Protein AF-A0A3C0S4M9-F1 (afdb_monomer_lite)

Secondary structure (DSSP, 8-state):
--HHHHHIIIIIHHIIIIISB-TTTSSB-S-B-TTS-B-TTS---HHHHHHHHHH-

pLDDT: mean 95.97, std 5.71, range [58.22, 98.5]

Sequence (56 aa):
MNRFREILENNILPFWSEKMVDLEFGGFYGKMDGHNHLVPYASKGAVMHARILWTF

Radius of gyration: 12.4 Å; chains: 1; bounding box: 35×25×28 Å

Foldseek 3Di:
DCPVVCCVVPPVVCCFVPLFAQPPPGQGQCDADPVSRGPRPDDNDPVVSVVVVVVD

Structure (mmCIF, N/CA/C/O backbone):
data_AF-A0A3C0S4M9-F1
#
_entry.id   AF-A0A3C0S4M9-F1
#
loop_
_atom_site.group_PDB
_atom_site.id
_atom_site.type_symbol
_atom_site.label_atom_id
_atom_site.label_alt_id
_atom_site.label_comp_id
_atom_site.label_asym_id
_atom_site.label_entity_id
_atom_site.label_seq_id
_atom_site.pdbx_PDB_ins_code
_atom_site.Cartn_x
_atom_site.Cartn_y
_atom_site.Cartn_z
_atom_site.occupancy
_atom_site.B_iso_or_equiv
_atom_site.auth_seq_id
_atom_site.auth_comp_id
_atom_site.auth_asym_id
_atom_site.auth_atom_id
_atom_site.pdbx_PDB_model_num
ATOM 1 N N . MET A 1 1 ? -23.076 -0.319 15.922 1.00 58.22 1 MET A N 1
ATOM 2 C CA . MET A 1 1 ? -22.616 0.751 15.007 1.00 58.22 1 MET A CA 1
ATOM 3 C C . MET A 1 1 ? -21.087 0.836 14.862 1.00 58.2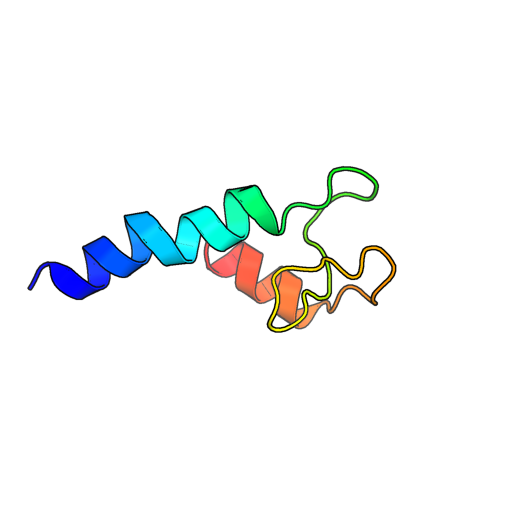2 1 MET A C 1
ATOM 5 O O . MET A 1 1 ? -20.644 1.421 13.890 1.00 58.22 1 MET A O 1
ATOM 9 N N . ASN A 1 2 ? -20.278 0.197 15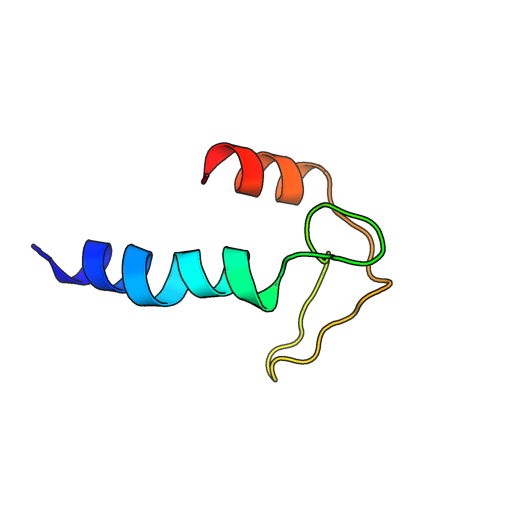.727 1.00 79.94 2 ASN A N 1
ATOM 10 C CA . ASN A 1 2 ? -18.808 0.364 15.730 1.00 79.94 2 ASN A CA 1
ATOM 11 C C . ASN A 1 2 ? -17.985 -0.686 14.959 1.00 79.94 2 ASN A C 1
ATOM 13 O O . ASN A 1 2 ? -16.833 -0.422 14.645 1.00 79.94 2 ASN A O 1
ATOM 17 N N . ARG A 1 3 ? -18.551 -1.847 14.599 1.00 93.31 3 ARG A N 1
ATOM 18 C CA . ARG A 1 3 ? -17.773 -2.969 14.034 1.00 93.31 3 ARG A CA 1
ATOM 19 C C . ARG A 1 3 ? -17.096 -2.656 12.694 1.00 93.31 3 ARG A C 1
ATOM 21 O O . ARG A 1 3 ? -15.979 -3.089 12.459 1.00 93.31 3 ARG A O 1
ATOM 28 N N . PHE A 1 4 ? -17.758 -1.916 11.802 1.00 96.25 4 PHE A N 1
ATOM 29 C CA . PHE A 1 4 ? -17.161 -1.565 10.506 1.00 96.25 4 PHE A CA 1
ATOM 30 C C . PHE A 1 4 ? -15.989 -0.601 10.659 1.00 96.25 4 PHE A C 1
ATOM 32 O O . PHE A 1 4 ? -14.967 -0.780 10.006 1.00 96.25 4 PHE A O 1
ATOM 39 N N . ARG A 1 5 ? -16.125 0.380 11.555 1.00 96.94 5 ARG A N 1
ATOM 40 C CA . ARG A 1 5 ? -15.052 1.316 11.878 1.00 96.94 5 ARG A CA 1
ATOM 41 C C . ARG A 1 5 ? -13.866 0.594 12.516 1.00 96.94 5 ARG A C 1
ATOM 43 O O . ARG A 1 5 ? -12.742 0.800 12.091 1.00 96.94 5 ARG A O 1
ATOM 50 N N . GLU A 1 6 ? -14.135 -0.320 13.443 1.00 97.62 6 GLU A N 1
ATOM 51 C CA . GLU A 1 6 ? -13.109 -1.143 14.087 1.00 97.62 6 GLU A CA 1
ATOM 52 C C . GLU A 1 6 ? -12.340 -2.014 13.082 1.00 97.62 6 GLU A C 1
ATOM 54 O O . GLU A 1 6 ? -11.116 -2.064 13.130 1.00 97.62 6 GLU A O 1
ATOM 59 N N . ILE A 1 7 ? -13.033 -2.663 12.138 1.00 98.06 7 ILE A N 1
ATOM 60 C CA . ILE A 1 7 ? -12.383 -3.451 11.077 1.00 98.06 7 ILE A CA 1
ATOM 61 C C . ILE A 1 7 ? -11.574 -2.546 10.138 1.00 98.06 7 ILE A C 1
ATOM 63 O O . ILE A 1 7 ? -10.490 -2.927 9.699 1.00 98.06 7 ILE A O 1
ATOM 67 N N . LEU A 1 8 ? -12.086 -1.357 9.814 1.00 97.56 8 LEU A N 1
ATOM 68 C CA . LEU A 1 8 ? -11.375 -0.413 8.958 1.00 97.56 8 LEU A CA 1
ATOM 69 C C . LEU A 1 8 ? -10.065 0.046 9.614 1.00 97.56 8 LEU A C 1
ATOM 71 O O . LEU A 1 8 ? -9.004 -0.093 9.008 1.00 97.56 8 LEU A O 1
ATOM 75 N N . GLU A 1 9 ? -10.144 0.541 10.849 1.00 97.19 9 GLU A N 1
ATOM 76 C CA . GLU A 1 9 ? -9.024 1.158 11.569 1.00 97.19 9 GLU A CA 1
ATOM 77 C C . GLU A 1 9 ? -8.002 0.128 12.073 1.00 97.19 9 GLU A C 1
ATOM 79 O O . GLU A 1 9 ? -6.812 0.423 12.076 1.00 97.19 9 GLU A O 1
ATOM 84 N N . ASN A 1 10 ? -8.431 -1.087 12.443 1.00 97.50 10 ASN A N 1
ATOM 85 C CA . ASN A 1 10 ? -7.554 -2.084 13.075 1.00 97.50 10 ASN A CA 1
ATOM 86 C C . ASN A 1 10 ? -7.226 -3.300 12.192 1.00 97.50 10 ASN A C 1
ATOM 88 O O . ASN A 1 10 ? -6.569 -4.230 12.655 1.00 97.50 10 ASN A O 1
ATOM 92 N N . ASN A 1 11 ? -7.696 -3.343 10.941 1.00 97.00 11 ASN A N 1
ATOM 93 C CA . ASN A 1 11 ? -7.382 -4.444 10.022 1.00 97.00 11 ASN A CA 1
ATOM 94 C C . ASN A 1 11 ? -7.100 -3.945 8.599 1.00 97.00 11 ASN A C 1
ATOM 96 O O . ASN A 1 11 ? -5.988 -4.107 8.102 1.00 97.00 11 ASN A O 1
ATOM 100 N N . ILE A 1 12 ? -8.072 -3.285 7.957 1.00 98.00 12 ILE A N 1
ATOM 101 C CA . ILE A 1 12 ? -7.954 -2.917 6.536 1.00 98.00 12 ILE A CA 1
ATOM 102 C C . ILE A 1 12 ? -6.865 -1.861 6.314 1.00 98.00 12 ILE A C 1
ATOM 104 O O . ILE A 1 12 ? -5.984 -2.081 5.485 1.00 98.00 12 ILE A O 1
ATOM 108 N N . LEU A 1 13 ? -6.906 -0.726 7.023 1.00 98.31 13 LEU A N 1
ATOM 109 C CA . LEU A 1 13 ? -5.911 0.336 6.831 1.00 98.31 13 LEU A CA 1
ATOM 110 C C . LEU A 1 13 ? -4.497 -0.109 7.250 1.00 98.31 13 LEU A C 1
ATOM 112 O O . LEU A 1 13 ? -3.598 0.052 6.421 1.00 98.31 13 LEU A O 1
ATOM 116 N N . PRO A 1 14 ? -4.293 -0.755 8.422 1.00 98.25 14 PRO A N 1
ATOM 117 C CA . PRO A 1 14 ? -2.980 -1.275 8.812 1.00 98.25 14 PRO A CA 1
ATOM 118 C C . PRO A 1 14 ? -2.386 -2.257 7.801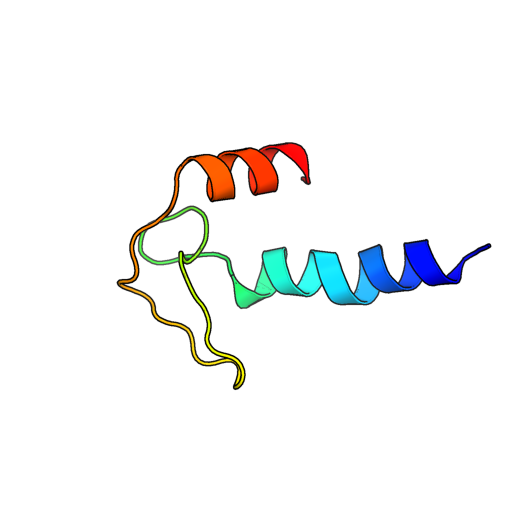 1.00 98.25 14 PRO A C 1
ATOM 120 O O . PRO A 1 14 ? -1.196 -2.195 7.504 1.00 98.25 14 PRO A O 1
ATOM 123 N N . PHE A 1 15 ? -3.204 -3.132 7.199 1.00 97.69 15 PHE A N 1
ATOM 124 C CA . PHE A 1 15 ? -2.725 -4.034 6.149 1.00 97.69 15 PHE A CA 1
ATOM 125 C C . PHE A 1 15 ? -2.066 -3.265 4.995 1.00 97.69 15 PHE A C 1
ATOM 127 O O . PHE A 1 15 ? -0.954 -3.604 4.584 1.00 97.69 15 PHE A O 1
ATOM 134 N N . TRP A 1 16 ? -2.718 -2.215 4.491 1.00 98.00 16 TRP A N 1
ATOM 135 C CA . TRP A 1 16 ? -2.174 -1.433 3.384 1.00 98.00 16 TRP A CA 1
ATOM 136 C C . TRP A 1 16 ? -0.970 -0.589 3.810 1.00 98.00 16 TRP A C 1
ATOM 138 O O . TRP A 1 16 ? 0.050 -0.624 3.123 1.00 98.00 16 TRP A O 1
ATOM 148 N N . SER A 1 17 ? -1.053 0.129 4.934 1.00 97.44 17 SER A N 1
ATOM 149 C CA . SER A 1 17 ? 0.004 1.056 5.364 1.00 97.44 17 SER A CA 1
ATOM 150 C C . SER A 1 17 ? 1.266 0.368 5.886 1.00 97.44 17 SER A C 1
ATOM 152 O O . SER A 1 17 ? 2.333 0.969 5.841 1.00 97.44 17 SER A O 1
ATOM 154 N N . GLU A 1 18 ? 1.167 -0.869 6.380 1.00 96.44 18 GLU A N 1
ATOM 155 C CA . GLU A 1 18 ? 2.309 -1.566 6.988 1.00 96.44 18 GLU A CA 1
ATOM 156 C C . GLU A 1 18 ? 2.872 -2.680 6.104 1.00 96.44 18 GLU A C 1
ATOM 158 O O . GLU A 1 18 ? 4.080 -2.905 6.104 1.00 96.44 18 GLU A O 1
ATOM 163 N N . LYS A 1 19 ? 2.023 -3.394 5.349 1.00 96.69 19 LYS A N 1
ATOM 164 C CA . LYS A 1 19 ? 2.460 -4.585 4.594 1.00 96.69 19 LYS A CA 1
ATOM 165 C C . LYS A 1 19 ? 2.624 -4.352 3.101 1.00 96.69 19 LYS A C 1
ATOM 167 O O . LYS A 1 19 ? 3.343 -5.106 2.452 1.00 96.69 19 LYS A O 1
ATOM 172 N N . MET A 1 20 ? 1.935 -3.355 2.548 1.00 97.81 20 MET A N 1
ATOM 173 C CA . MET A 1 20 ? 1.887 -3.1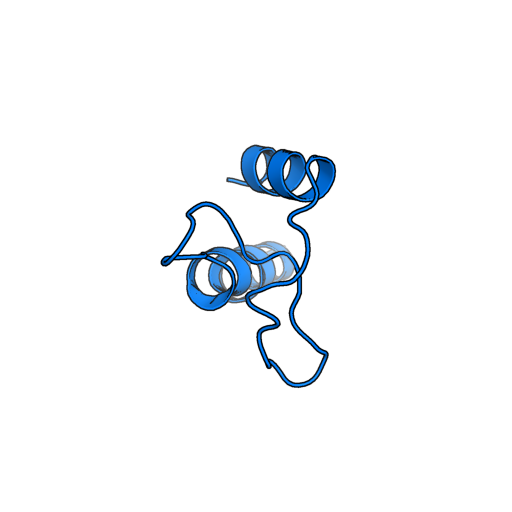38 1.101 1.00 97.81 20 MET A CA 1
ATOM 174 C C . MET A 1 20 ? 2.734 -1.957 0.633 1.00 97.81 20 MET A C 1
ATOM 176 O O . MET A 1 20 ? 2.824 -1.753 -0.574 1.00 97.81 20 MET A O 1
ATOM 180 N N . VAL A 1 21 ? 3.364 -1.199 1.533 1.00 97.56 21 VAL A N 1
ATOM 181 C CA . VAL A 1 21 ? 4.264 -0.099 1.161 1.00 97.56 21 VAL A CA 1
ATOM 182 C C . VAL A 1 21 ? 5.539 -0.662 0.539 1.00 97.56 21 VAL A C 1
ATOM 184 O O . VAL A 1 21 ? 6.230 -1.485 1.138 1.00 97.56 21 VAL A O 1
ATOM 187 N N . ASP A 1 22 ? 5.855 -0.192 -0.663 1.00 97.69 22 ASP A N 1
ATOM 188 C CA . ASP A 1 22 ? 7.089 -0.543 -1.354 1.00 97.69 22 ASP A CA 1
ATOM 189 C C . ASP A 1 22 ? 8.184 0.463 -0.981 1.00 97.69 22 ASP A C 1
ATOM 191 O O . ASP A 1 22 ? 8.184 1.609 -1.437 1.00 97.69 22 ASP A O 1
ATOM 195 N N . LEU A 1 23 ? 9.111 0.025 -0.128 1.00 95.12 23 LEU A N 1
ATOM 196 C CA . LEU A 1 23 ? 10.234 0.834 0.351 1.00 95.12 23 LEU A CA 1
ATOM 197 C C . LEU A 1 23 ? 11.424 0.858 -0.624 1.00 95.12 23 LEU A C 1
ATOM 199 O O . LEU A 1 23 ? 12.324 1.675 -0.444 1.00 95.12 23 LEU A O 1
ATOM 203 N N . GLU A 1 24 ? 11.442 -0.013 -1.637 1.00 95.94 24 GLU A N 1
ATOM 204 C CA . GLU A 1 24 ? 12.535 -0.114 -2.612 1.00 95.94 24 GLU A CA 1
ATOM 205 C C . GLU A 1 24 ? 12.297 0.820 -3.805 1.00 95.94 24 GLU A C 1
ATOM 207 O O . GLU A 1 24 ? 13.181 1.583 -4.194 1.00 95.94 24 GLU A O 1
ATOM 212 N N . PHE A 1 25 ? 11.077 0.811 -4.354 1.00 95.69 25 PHE A N 1
ATOM 213 C CA . PHE A 1 25 ? 10.720 1.571 -5.559 1.00 95.69 25 PHE A CA 1
ATOM 214 C C . PHE A 1 25 ? 9.608 2.605 -5.333 1.00 95.69 25 PHE A C 1
ATOM 216 O O . PHE A 1 25 ? 9.126 3.210 -6.295 1.00 95.69 25 PHE A O 1
ATOM 223 N N . GLY A 1 26 ? 9.176 2.797 -4.084 1.00 95.00 26 GLY A N 1
ATOM 224 C CA . GLY A 1 26 ? 8.153 3.768 -3.700 1.00 95.00 26 GLY A CA 1
ATOM 225 C C . GLY A 1 26 ? 6.722 3.356 -4.064 1.00 95.00 26 GLY A C 1
ATOM 226 O O . GLY A 1 26 ? 6.473 2.495 -4.912 1.00 95.00 26 GLY A O 1
ATOM 227 N N . GLY A 1 27 ? 5.743 4.005 -3.434 1.00 96.19 27 GLY A N 1
ATOM 228 C CA . GLY A 1 27 ? 4.328 3.671 -3.606 1.00 96.19 27 GLY A CA 1
ATOM 229 C C . GLY A 1 27 ? 3.957 2.367 -2.897 1.00 96.19 27 GLY A C 1
ATOM 230 O O . GLY A 1 27 ? 4.382 2.133 -1.767 1.00 96.19 27 GLY A O 1
ATOM 231 N N . PHE A 1 28 ? 3.146 1.531 -3.550 1.00 98.19 28 PHE A N 1
ATOM 232 C CA . PHE A 1 28 ? 2.666 0.267 -2.987 1.00 98.19 28 PHE A CA 1
ATOM 233 C C . PHE A 1 28 ? 3.001 -0.916 -3.904 1.00 98.19 28 PHE A C 1
ATOM 235 O O . PHE A 1 28 ? 2.998 -0.791 -5.135 1.00 98.19 28 PHE A O 1
ATOM 242 N N . TYR A 1 29 ? 3.257 -2.084 -3.312 1.00 98.19 29 TYR A N 1
ATOM 243 C CA . TYR A 1 29 ? 3.461 -3.327 -4.049 1.00 98.19 29 TYR A CA 1
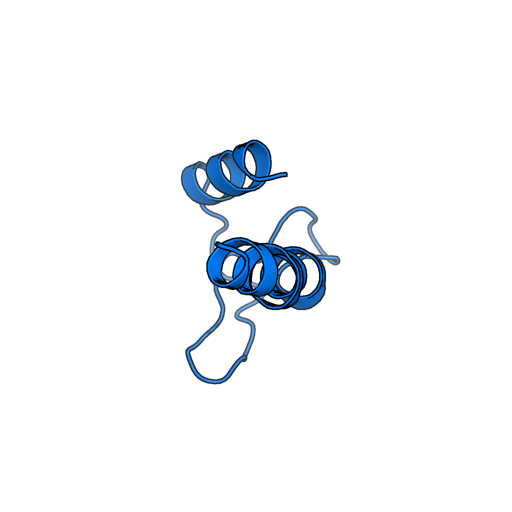ATOM 244 C C . TYR A 1 29 ? 2.228 -3.670 -4.890 1.00 98.19 29 TYR A C 1
ATOM 246 O O . TYR A 1 29 ? 1.086 -3.561 -4.444 1.00 98.19 29 TYR A O 1
ATOM 254 N N . GLY A 1 30 ? 2.462 -4.127 -6.122 1.00 97.38 30 GLY A N 1
ATOM 255 C CA . GLY A 1 30 ? 1.394 -4.463 -7.068 1.00 97.38 30 GLY A CA 1
ATOM 256 C C . GLY A 1 30 ? 0.617 -5.735 -6.725 1.00 97.38 30 GLY A C 1
ATOM 257 O O . GLY A 1 30 ? -0.480 -5.934 -7.246 1.00 97.38 30 GLY A O 1
ATOM 258 N N . LYS A 1 31 ? 1.186 -6.621 -5.896 1.00 97.50 31 LYS A N 1
ATOM 259 C CA . LYS A 1 31 ? 0.614 -7.942 -5.618 1.00 97.50 31 LYS A CA 1
ATOM 260 C C . LYS A 1 31 ? 1.157 -8.568 -4.329 1.00 97.50 31 LYS A C 1
ATOM 262 O O . LYS A 1 31 ? 2.353 -8.517 -4.052 1.00 97.50 31 LYS A O 1
ATOM 267 N N . MET A 1 32 ? 0.263 -9.259 -3.630 1.00 97.19 32 MET A N 1
ATOM 268 C CA . MET A 1 32 ? 0.536 -10.233 -2.573 1.00 97.19 32 MET A CA 1
ATOM 269 C C . MET A 1 32 ? -0.310 -11.483 -2.859 1.00 97.19 32 MET A C 1
ATOM 271 O O . MET A 1 32 ? -1.395 -11.368 -3.436 1.00 97.19 32 MET A O 1
ATOM 275 N N . ASP A 1 33 ? 0.191 -12.672 -2.533 1.00 95.44 33 ASP A N 1
ATOM 276 C CA . ASP A 1 33 ? -0.591 -13.908 -2.644 1.00 95.44 33 ASP A CA 1
ATOM 277 C C . ASP A 1 33 ? -1.523 -14.132 -1.429 1.00 95.44 33 ASP A C 1
ATOM 279 O O . ASP A 1 33 ? -1.539 -13.358 -0.473 1.00 95.44 33 ASP A O 1
ATOM 283 N N . GLY A 1 34 ? -2.319 -15.207 -1.453 1.00 94.69 34 GLY A N 1
ATOM 284 C CA . GLY A 1 34 ? -3.233 -15.559 -0.354 1.00 94.69 34 GLY A CA 1
ATOM 285 C C . GLY A 1 34 ? -2.551 -16.081 0.919 1.00 94.69 34 GLY A C 1
ATOM 286 O O . GLY A 1 34 ? -3.240 -16.404 1.885 1.00 94.69 34 GLY A O 1
ATOM 287 N N . HIS A 1 35 ? -1.220 -16.177 0.927 1.00 96.62 35 HIS A N 1
ATOM 288 C CA . HIS A 1 35 ? -0.400 -16.671 2.033 1.00 96.62 35 HIS A CA 1
ATOM 289 C C . HIS A 1 35 ? 0.509 -15.578 2.623 1.00 96.62 35 HIS A C 1
ATOM 291 O O . HIS A 1 35 ? 1.396 -15.883 3.415 1.00 96.62 35 HIS A O 1
ATOM 297 N N . ASN A 1 36 ? 0.249 -14.305 2.298 1.00 94.62 36 ASN A N 1
ATOM 298 C CA . ASN A 1 36 ? 1.038 -13.133 2.693 1.00 94.62 36 ASN A CA 1
ATOM 299 C C . ASN A 1 36 ? 2.452 -13.062 2.091 1.00 94.62 36 ASN A C 1
ATOM 301 O O . ASN A 1 36 ? 3.302 -12.340 2.617 1.00 94.62 36 ASN A O 1
ATOM 305 N N . HIS A 1 37 ? 2.722 -13.750 0.979 1.00 96.69 37 HIS A N 1
ATOM 306 C CA . HIS A 1 37 ? 3.970 -13.547 0.251 1.00 96.69 37 HIS A CA 1
ATOM 307 C C . HIS A 1 37 ? 3.829 -12.377 -0.720 1.00 96.69 37 HIS A C 1
ATOM 309 O O . HIS A 1 37 ? 2.972 -12.365 -1.612 1.00 96.69 37 HIS A O 1
ATOM 315 N N . LEU A 1 38 ? 4.696 -11.382 -0.545 1.00 96.75 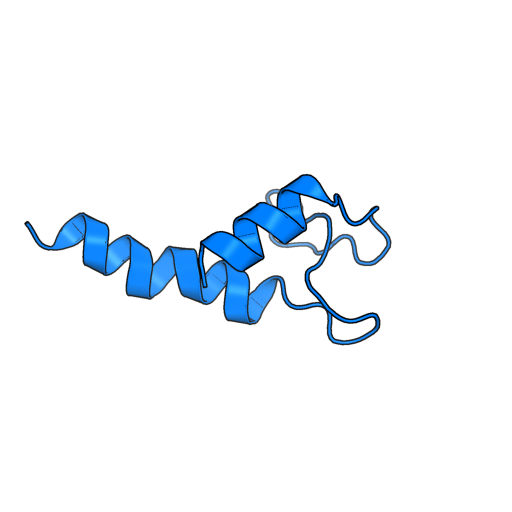38 LEU A N 1
ATOM 316 C CA . LEU A 1 38 ? 4.830 -10.274 -1.480 1.00 96.75 38 LEU A CA 1
ATOM 317 C C . LEU A 1 38 ? 5.410 -10.763 -2.806 1.00 96.75 38 LEU A C 1
ATOM 319 O O . LEU A 1 38 ? 6.323 -11.588 -2.840 1.00 96.75 38 LEU A O 1
ATOM 323 N N . VAL A 1 39 ? 4.908 -10.202 -3.905 1.00 96.62 39 VAL A N 1
ATOM 324 C CA . VAL A 1 39 ? 5.492 -10.374 -5.238 1.00 96.62 39 VAL A CA 1
ATOM 325 C C . VAL A 1 39 ? 6.108 -9.025 -5.634 1.00 96.62 39 VAL A C 1
ATOM 327 O O . VAL A 1 39 ? 5.443 -8.233 -6.305 1.00 96.62 39 VAL A O 1
ATOM 330 N N . PRO A 1 40 ? 7.342 -8.720 -5.185 1.00 92.62 40 PRO A N 1
ATOM 331 C CA . PRO A 1 40 ? 7.892 -7.358 -5.196 1.00 92.62 40 PRO A CA 1
ATOM 332 C C . PRO A 1 40 ? 8.027 -6.769 -6.604 1.00 92.62 40 PRO A C 1
ATOM 334 O O . PRO A 1 40 ? 7.803 -5.581 -6.805 1.00 92.62 40 PRO A O 1
ATOM 337 N N . TYR A 1 41 ? 8.293 -7.612 -7.602 1.00 95.56 41 TYR A N 1
ATOM 338 C CA . TYR A 1 41 ? 8.465 -7.195 -8.998 1.00 95.56 41 TYR A CA 1
ATOM 339 C C . TYR A 1 41 ? 7.175 -7.270 -9.831 1.00 95.56 41 TYR A C 1
ATOM 341 O O . TYR A 1 41 ? 7.218 -7.201 -11.060 1.00 95.56 41 TYR A O 1
ATOM 349 N N . ALA A 1 42 ? 6.014 -7.448 -9.192 1.00 97.00 42 ALA A N 1
ATOM 350 C CA . ALA A 1 42 ? 4.738 -7.395 -9.895 1.00 97.00 42 ALA A CA 1
ATOM 351 C C . ALA A 1 42 ? 4.448 -5.974 -10.404 1.00 97.00 42 ALA A C 1
ATOM 353 O O . ALA A 1 42 ? 4.728 -4.979 -9.736 1.00 97.00 42 ALA A O 1
ATOM 354 N N . SER A 1 43 ? 3.818 -5.878 -11.577 1.00 97.12 43 SER A N 1
ATOM 355 C CA . SER A 1 43 ? 3.430 -4.597 -12.171 1.00 97.12 43 SER A CA 1
ATOM 356 C C . SER A 1 43 ? 2.547 -3.772 -11.228 1.00 97.12 43 SER A C 1
ATOM 358 O O . SER A 1 43 ? 1.532 -4.263 -10.726 1.00 97.12 43 SER A O 1
ATOM 360 N N . LYS A 1 44 ? 2.883 -2.492 -11.060 1.00 97.25 44 LYS A N 1
ATOM 361 C CA . LYS A 1 44 ? 2.123 -1.525 -10.262 1.00 97.25 44 LYS A CA 1
ATOM 362 C C . LYS A 1 44 ? 0.999 -0.904 -11.091 1.00 97.25 44 LYS A C 1
ATOM 364 O O . LYS A 1 44 ? 1.239 -0.085 -11.972 1.00 97.25 44 LYS A O 1
ATOM 369 N N . GLY A 1 45 ? -0.246 -1.293 -10.818 1.00 97.44 45 GLY A N 1
ATOM 370 C CA . GLY A 1 45 ? -1.408 -0.777 -11.547 1.00 97.44 45 GLY A CA 1
ATOM 371 C C . GLY A 1 45 ? -1.734 0.679 -11.195 1.00 97.44 45 GLY A C 1
ATOM 372 O O . GLY A 1 45 ? -1.868 1.014 -10.016 1.00 97.44 45 GLY A O 1
ATOM 373 N N . ALA A 1 46 ? -1.940 1.530 -12.204 1.00 97.81 46 ALA A N 1
ATOM 374 C CA . ALA A 1 46 ? -2.273 2.946 -12.008 1.00 97.81 46 ALA A CA 1
ATOM 375 C C . ALA A 1 46 ? -3.626 3.148 -11.298 1.00 97.81 46 ALA A C 1
ATOM 377 O O . ALA A 1 46 ? -3.725 3.932 -10.359 1.00 97.81 46 ALA A O 1
ATOM 378 N N . VAL A 1 47 ? -4.659 2.387 -11.680 1.00 98.25 47 VAL A N 1
ATOM 379 C CA . VAL A 1 47 ? -5.984 2.445 -11.028 1.00 98.25 47 VAL A CA 1
ATOM 380 C C . VAL A 1 47 ? -5.905 2.012 -9.562 1.00 98.25 47 VAL A C 1
ATOM 382 O O . VAL A 1 47 ? -6.572 2.595 -8.712 1.00 98.25 47 VAL A O 1
ATOM 385 N N . MET A 1 48 ? -5.079 1.008 -9.254 1.00 97.75 48 MET A N 1
ATOM 386 C CA . MET A 1 48 ? -4.851 0.571 -7.875 1.00 97.75 48 MET A CA 1
ATOM 387 C C . MET A 1 48 ? -4.235 1.703 -7.050 1.00 97.75 48 MET A C 1
ATOM 389 O O . MET A 1 48 ? -4.775 2.050 -6.006 1.00 97.75 48 MET A O 1
ATOM 393 N N . HIS A 1 49 ? -3.168 2.330 -7.552 1.00 98.06 49 HIS A N 1
ATOM 394 C CA . HIS A 1 49 ? -2.525 3.456 -6.873 1.00 98.06 49 HIS A CA 1
ATOM 395 C C . HIS A 1 49 ? -3.478 4.645 -6.693 1.00 98.06 49 HIS A C 1
ATOM 397 O O . HIS A 1 49 ? -3.526 5.219 -5.610 1.00 98.06 49 HIS A O 1
ATOM 403 N N . ALA A 1 50 ? -4.297 4.969 -7.699 1.00 98.50 50 ALA A N 1
ATOM 404 C CA . ALA A 1 50 ? -5.305 6.023 -7.588 1.00 98.50 50 ALA A CA 1
ATOM 405 C C . ALA A 1 50 ? -6.359 5.728 -6.502 1.00 98.50 50 ALA A C 1
ATOM 407 O O . ALA A 1 50 ? -6.784 6.635 -5.793 1.00 98.50 50 ALA A O 1
ATOM 408 N N . ARG A 1 51 ? -6.765 4.461 -6.331 1.00 98.50 51 ARG A N 1
ATOM 409 C CA . ARG A 1 51 ? -7.692 4.053 -5.259 1.00 98.50 51 ARG A CA 1
ATOM 410 C C . ARG A 1 51 ? -7.054 4.110 -3.878 1.00 98.50 51 ARG A C 1
ATOM 412 O O . ARG A 1 51 ? -7.733 4.489 -2.930 1.00 98.50 51 ARG A O 1
ATOM 419 N N . ILE A 1 52 ? -5.776 3.751 -3.769 1.00 98.06 52 ILE A N 1
ATOM 420 C CA . ILE A 1 52 ? -5.023 3.878 -2.518 1.00 98.06 52 ILE A CA 1
ATOM 421 C C . ILE A 1 52 ? -4.900 5.360 -2.138 1.00 98.06 52 ILE A C 1
ATOM 423 O O . ILE A 1 52 ? -5.222 5.710 -1.010 1.00 98.06 52 ILE A O 1
ATOM 427 N N . LEU A 1 53 ? -4.558 6.231 -3.095 1.00 97.94 53 LEU A N 1
ATOM 428 C CA . LEU A 1 53 ? -4.522 7.684 -2.892 1.00 97.94 53 LEU A CA 1
ATOM 429 C C . LEU A 1 53 ? -5.883 8.267 -2.496 1.00 97.94 53 LEU A C 1
ATOM 431 O O . LEU A 1 53 ? -5.940 9.216 -1.739 1.00 97.94 53 LEU A O 1
ATOM 435 N N . TRP A 1 54 ? -6.988 7.746 -3.026 1.00 98.25 54 TRP A N 1
ATOM 436 C CA . TRP A 1 54 ? -8.318 8.207 -2.618 1.00 98.25 54 TRP A CA 1
ATOM 437 C C . TRP A 1 54 ? -8.708 7.722 -1.211 1.00 98.25 54 TRP A C 1
ATOM 439 O O . TRP A 1 54 ? -9.551 8.331 -0.560 1.00 98.25 54 TRP A O 1
ATOM 449 N N . THR A 1 55 ? -8.133 6.603 -0.764 1.00 97.75 55 THR A N 1
ATOM 450 C CA . THR A 1 55 ? -8.457 5.973 0.524 1.00 97.75 55 THR A CA 1
ATOM 451 C C . THR A 1 55 ? -7.763 6.658 1.702 1.00 97.75 55 THR A C 1
ATOM 453 O O . THR A 1 55 ? -8.347 6.704 2.784 1.00 97.75 55 THR A O 1
ATOM 456 N N . PHE A 1 56 ? -6.537 7.147 1.497 1.00 95.19 56 PHE A N 1
ATOM 457 C CA . PHE A 1 56 ? -5.708 7.817 2.503 1.00 95.19 56 PHE A CA 1
ATOM 458 C C . PHE A 1 56 ? -5.669 9.327 2.274 1.00 95.19 56 PHE A C 1
ATOM 460 O O . PHE A 1 56 ? -5.813 10.065 3.273 1.00 95.19 56 PHE A O 1
#